Protein AF-A0A9C7Q8B1-F1 (afdb_monomer_lite)

pLDDT: mean 93.81, std 4.8, range [69.81, 98.0]

Radius of gyration: 10.52 Å; chains: 1; bounding box: 25×24×20 Å

Sequence (56 aa):
MFKAQISDGEQIECAEYEIEGPGVRLFDEDGDFLAFVPFSHLLWVGQVDENGRTLW

Structure (mmCIF, N/CA/C/O backbone):
data_AF-A0A9C7Q8B1-F1
#
_entry.id   AF-A0A9C7Q8B1-F1
#
loop_
_atom_site.group_PDB
_atom_site.id
_atom_site.type_symbol
_atom_site.label_atom_id
_atom_site.label_alt_id
_atom_site.label_comp_id
_atom_site.label_asym_id
_atom_site.label_entity_id
_atom_site.label_seq_id
_atom_site.pdbx_PDB_ins_code
_atom_site.Cartn_x
_atom_site.Cartn_y
_atom_site.Cartn_z
_atom_site.occupancy
_atom_site.B_iso_or_equiv
_atom_site.auth_seq_id
_atom_site.auth_comp_id
_atom_site.auth_asym_id
_atom_site.auth_atom_id
_atom_site.pdbx_PDB_model_num
ATOM 1 N N . MET A 1 1 ? 12.313 1.521 -1.342 1.00 91.75 1 MET A N 1
ATOM 2 C CA . MET A 1 1 ? 11.043 1.302 -2.052 1.00 91.75 1 MET A CA 1
ATOM 3 C C . MET A 1 1 ? 10.293 0.161 -1.386 1.00 91.75 1 MET A C 1
ATOM 5 O O . MET A 1 1 ? 10.917 -0.800 -0.932 1.00 91.75 1 MET A O 1
ATOM 9 N N . PHE A 1 2 ? 8.980 0.299 -1.279 1.00 95.56 2 PHE A N 1
ATOM 10 C CA . PHE A 1 2 ? 8.063 -0.683 -0.716 1.00 95.56 2 PHE A CA 1
ATOM 11 C C . PHE A 1 2 ? 7.072 -1.135 -1.782 1.00 95.56 2 PHE A C 1
ATOM 13 O O . PHE A 1 2 ? 6.927 -0.513 -2.834 1.00 95.56 2 PHE A O 1
ATOM 20 N N . LYS A 1 3 ? 6.381 -2.234 -1.498 1.00 96.06 3 LYS A N 1
ATOM 21 C CA . LYS A 1 3 ? 5.316 -2.743 -2.352 1.00 96.06 3 LYS A CA 1
ATOM 22 C C . LYS A 1 3 ? 4.173 -3.281 -1.512 1.00 96.06 3 LYS A C 1
ATOM 24 O O . LYS A 1 3 ? 4.410 -4.051 -0.583 1.00 96.06 3 LYS A O 1
ATOM 29 N N . ALA A 1 4 ? 2.949 -2.907 -1.866 1.00 95.69 4 ALA A N 1
ATOM 30 C CA . ALA A 1 4 ? 1.721 -3.477 -1.336 1.00 95.69 4 ALA A CA 1
ATOM 31 C C . ALA A 1 4 ? 1.178 -4.538 -2.304 1.00 95.69 4 ALA A C 1
ATOM 33 O O . ALA A 1 4 ? 1.000 -4.276 -3.492 1.00 95.69 4 ALA A O 1
ATOM 34 N N . GLN A 1 5 ? 0.910 -5.737 -1.791 1.00 95.00 5 GLN A N 1
ATOM 35 C CA . GLN A 1 5 ? 0.250 -6.823 -2.509 1.00 95.00 5 GLN A CA 1
ATOM 36 C C . GLN A 1 5 ? -1.213 -6.894 -2.074 1.00 95.00 5 GLN A C 1
ATOM 38 O O . GLN A 1 5 ? -1.509 -7.098 -0.892 1.00 95.00 5 GLN A O 1
ATOM 43 N N . ILE A 1 6 ? -2.119 -6.781 -3.040 1.00 94.56 6 ILE A N 1
ATOM 44 C CA . ILE A 1 6 ? -3.563 -6.799 -2.823 1.00 94.56 6 ILE A CA 1
ATOM 45 C C . ILE A 1 6 ? -4.125 -8.175 -3.206 1.00 94.56 6 ILE A C 1
ATOM 47 O O . ILE A 1 6 ? -3.579 -8.892 -4.050 1.00 94.56 6 I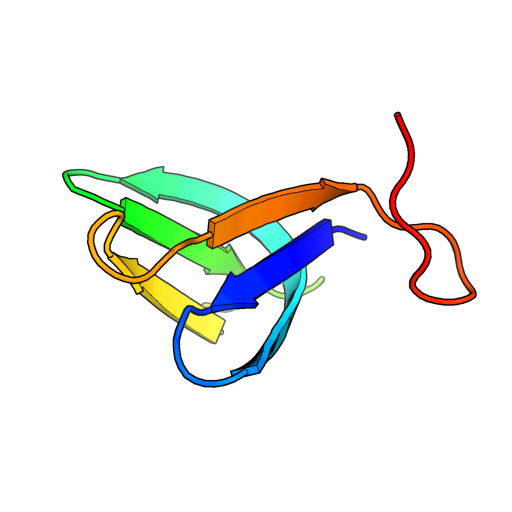LE A O 1
ATOM 51 N N . SER A 1 7 ? -5.195 -8.577 -2.519 1.00 92.19 7 SER A N 1
ATOM 52 C CA . SER A 1 7 ? -5.864 -9.880 -2.650 1.00 92.19 7 SER A CA 1
ATOM 53 C C . SER A 1 7 ? -6.451 -10.190 -4.033 1.00 92.19 7 SER A C 1
ATOM 55 O O . SER A 1 7 ? -6.670 -11.359 -4.343 1.00 92.19 7 SER A O 1
ATOM 57 N N . ASP A 1 8 ? -6.683 -9.178 -4.865 1.00 88.81 8 ASP A N 1
ATOM 58 C CA . ASP A 1 8 ? -7.140 -9.310 -6.255 1.00 88.81 8 ASP A CA 1
ATOM 59 C C . ASP A 1 8 ? -5.993 -9.555 -7.253 1.00 88.81 8 ASP A C 1
ATOM 61 O O . ASP A 1 8 ? -6.236 -9.787 -8.438 1.00 88.81 8 ASP A O 1
ATOM 65 N N . GLY A 1 9 ? -4.749 -9.562 -6.766 1.00 87.06 9 GLY A N 1
ATOM 66 C CA . GLY A 1 9 ? -3.540 -9.752 -7.558 1.00 87.06 9 GLY A CA 1
ATOM 67 C C . GLY A 1 9 ? -2.833 -8.450 -7.932 1.00 87.06 9 GLY A C 1
ATOM 68 O O . GLY A 1 9 ? -1.703 -8.522 -8.422 1.00 87.06 9 GLY A O 1
ATOM 69 N N . GLU A 1 10 ? -3.430 -7.283 -7.666 1.00 92.69 10 GLU A N 1
ATOM 70 C CA . GLU A 1 10 ? -2.790 -5.992 -7.905 1.00 92.69 10 GLU A CA 1
ATOM 71 C C . GLU A 1 10 ? -1.580 -5.789 -6.979 1.00 92.69 10 GLU A C 1
ATOM 73 O O . GLU A 1 10 ? -1.543 -6.232 -5.824 1.00 92.69 10 GLU A O 1
ATOM 78 N N . GLN A 1 11 ? -0.554 -5.137 -7.523 1.00 93.44 11 GLN A N 1
ATOM 79 C CA . GLN A 1 11 ? 0.659 -4.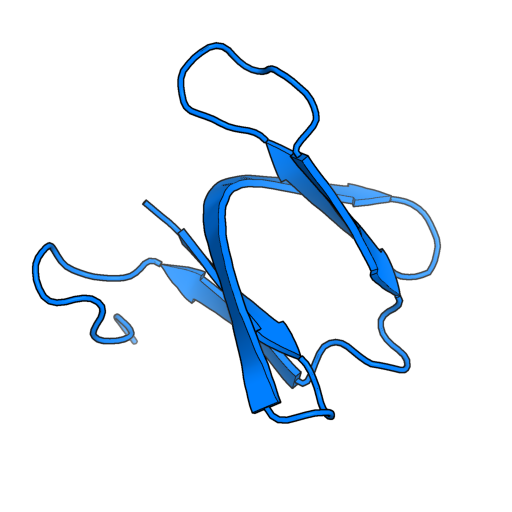753 -6.814 1.00 93.44 11 GLN A CA 1
ATOM 80 C C . GLN A 1 11 ? 0.866 -3.256 -6.984 1.00 93.44 11 GLN A C 1
ATOM 82 O O . GLN A 1 11 ? 0.910 -2.772 -8.113 1.00 93.44 11 GLN A O 1
ATOM 87 N N . ILE A 1 12 ? 1.022 -2.549 -5.867 1.00 94.12 12 ILE A N 1
ATOM 88 C CA . ILE A 1 12 ? 1.262 -1.106 -5.856 1.00 94.12 12 ILE A CA 1
ATOM 89 C C . ILE A 1 12 ? 2.643 -0.860 -5.260 1.00 94.12 12 ILE A C 1
ATOM 91 O O . ILE A 1 12 ? 2.890 -1.191 -4.100 1.00 94.12 12 ILE A O 1
ATOM 95 N N . GLU A 1 13 ? 3.545 -0.300 -6.057 1.00 94.88 13 GLU A N 1
ATOM 96 C CA . GLU A 1 13 ? 4.842 0.178 -5.580 1.00 94.88 13 GLU A CA 1
ATOM 97 C C . GLU A 1 13 ? 4.683 1.558 -4.943 1.00 94.88 13 GLU A C 1
ATOM 99 O O . GLU A 1 13 ? 3.911 2.391 -5.417 1.00 94.88 13 GLU A O 1
ATOM 104 N N . CYS A 1 14 ? 5.396 1.791 -3.845 1.00 95.69 14 CYS A N 1
ATOM 105 C CA . CYS A 1 14 ? 5.375 3.066 -3.142 1.00 95.69 14 CYS A CA 1
ATOM 106 C C . CYS A 1 14 ? 6.739 3.383 -2.520 1.00 95.69 14 CYS A C 1
ATOM 108 O O . CYS A 1 14 ? 7.557 2.494 -2.250 1.00 95.69 14 CYS A O 1
ATOM 110 N N . ALA A 1 15 ? 7.007 4.664 -2.295 1.00 96.62 15 ALA A N 1
ATOM 111 C CA . ALA A 1 15 ? 8.219 5.099 -1.612 1.00 96.62 15 ALA A CA 1
ATOM 112 C C . ALA A 1 15 ? 8.073 4.994 -0.092 1.00 96.62 15 ALA A C 1
ATOM 114 O O . ALA A 1 15 ? 9.033 4.625 0.585 1.00 96.62 15 ALA A O 1
ATOM 115 N N . GLU A 1 16 ? 6.864 5.239 0.418 1.00 96.81 16 GLU A N 1
ATOM 116 C CA . GLU A 1 16 ? 6.519 5.193 1.837 1.00 96.81 16 GLU A CA 1
ATOM 117 C C . GLU A 1 16 ? 5.106 4.625 2.046 1.00 96.81 16 GLU A C 1
ATOM 119 O O . GLU A 1 16 ? 4.261 4.633 1.142 1.00 96.81 16 GLU A O 1
ATOM 124 N N . TYR A 1 17 ? 4.851 4.091 3.243 1.00 96.62 17 TYR A N 1
ATOM 125 C CA . TYR A 1 17 ? 3.508 3.743 3.682 1.00 96.62 17 TYR A CA 1
ATOM 126 C C . TYR A 1 17 ? 3.286 4.114 5.148 1.00 96.62 17 TYR A C 1
ATOM 128 O O . TYR A 1 17 ? 4.173 3.966 5.987 1.00 96.62 17 TYR A O 1
ATOM 136 N N . GLU A 1 18 ? 2.059 4.511 5.466 1.00 97.06 18 GLU A N 1
ATOM 137 C CA . GLU A 1 18 ? 1.621 4.791 6.830 1.00 97.06 18 GLU A CA 1
ATOM 138 C C . GLU A 1 18 ? 0.448 3.887 7.201 1.00 97.06 18 GLU A C 1
ATOM 140 O O . GLU A 1 18 ? -0.446 3.639 6.391 1.00 97.06 18 GLU A O 1
ATOM 145 N N . ILE A 1 19 ? 0.427 3.398 8.442 1.00 96.19 19 ILE A N 1
ATOM 146 C CA . ILE A 1 19 ? -0.738 2.686 8.974 1.00 96.19 19 ILE A CA 1
ATOM 147 C C . ILE A 1 19 ? -1.760 3.727 9.428 1.00 96.19 19 ILE A C 1
ATOM 149 O O . ILE A 1 19 ? -1.501 4.489 10.358 1.00 96.19 19 ILE A O 1
ATOM 153 N N . GLU A 1 20 ? -2.942 3.716 8.815 1.00 94.31 20 GLU A N 1
ATOM 154 C CA . GLU A 1 20 ? -4.038 4.616 9.166 1.00 94.31 20 GLU A CA 1
ATOM 155 C C . GLU A 1 20 ? -5.345 3.827 9.291 1.00 94.31 20 GLU A C 1
ATOM 157 O O . GLU A 1 20 ? -5.842 3.228 8.335 1.00 94.31 20 GLU A O 1
ATOM 162 N N . GLY A 1 21 ? -5.919 3.824 10.496 1.00 94.19 21 GLY A N 1
ATOM 163 C CA . GLY A 1 21 ? -7.191 3.156 10.765 1.00 94.19 21 GLY A CA 1
ATOM 164 C C . GLY A 1 21 ? -7.162 1.661 10.398 1.00 94.19 21 GLY A C 1
ATOM 165 O O . GLY A 1 21 ? -6.320 0.929 10.921 1.00 94.19 21 GLY A O 1
ATOM 166 N N . PRO A 1 22 ? -8.089 1.172 9.548 1.00 95.88 22 PRO A N 1
ATOM 167 C CA . PRO A 1 22 ? -8.179 -0.237 9.173 1.00 95.88 22 PRO A CA 1
ATOM 168 C C . PRO A 1 22 ? -7.338 -0.594 7.934 1.00 95.88 22 PRO A C 1
ATOM 170 O O . PRO A 1 22 ? -7.687 -1.543 7.230 1.00 95.88 22 PRO A O 1
ATOM 173 N N . GLY A 1 23 ? -6.280 0.154 7.615 1.00 96.94 23 GLY A N 1
ATOM 174 C CA . GLY A 1 23 ? -5.460 -0.117 6.437 1.00 96.94 23 GLY A CA 1
ATOM 175 C C . GLY A 1 23 ? -4.145 0.650 6.404 1.00 96.94 23 GLY A C 1
ATOM 176 O O . GLY A 1 23 ? -3.627 1.091 7.432 1.00 96.94 23 GLY A O 1
ATOM 177 N N . VAL A 1 24 ? -3.610 0.791 5.194 1.00 97.44 24 VAL A N 1
ATOM 178 C CA . VAL A 1 24 ? -2.373 1.523 4.916 1.00 97.44 24 VAL A CA 1
ATOM 179 C C . 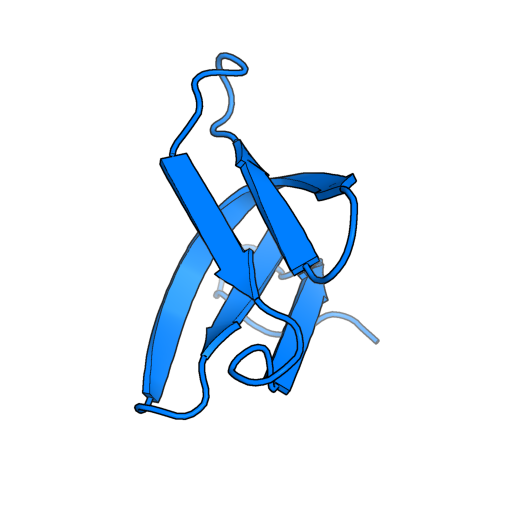VAL A 1 24 ? -2.592 2.577 3.842 1.00 97.44 24 VAL A C 1
ATOM 181 O O . VAL A 1 24 ? -3.309 2.342 2.868 1.00 97.44 24 VAL A O 1
ATOM 184 N N . ARG A 1 25 ? -1.965 3.738 4.007 1.00 97.94 25 ARG A N 1
ATOM 185 C CA . ARG A 1 25 ? -1.842 4.769 2.974 1.00 97.94 25 ARG A CA 1
ATOM 186 C C . ARG A 1 25 ? -0.483 4.634 2.315 1.00 97.94 25 ARG A C 1
ATOM 188 O O . ARG A 1 25 ? 0.505 4.432 3.011 1.00 97.94 25 ARG A O 1
ATOM 195 N N . LEU A 1 26 ? -0.454 4.711 0.993 1.00 97.44 26 LEU A N 1
ATOM 196 C CA . LEU A 1 26 ? 0.746 4.585 0.176 1.00 97.44 26 LEU A CA 1
ATOM 197 C C . LEU A 1 26 ? 1.081 5.944 -0.433 1.00 97.44 26 LEU A C 1
ATOM 199 O O . LEU A 1 26 ? 0.174 6.649 -0.888 1.00 97.44 26 LEU A O 1
ATOM 203 N N . PHE A 1 27 ? 2.368 6.272 -0.466 1.00 98.00 27 PHE A N 1
ATOM 204 C CA . PHE A 1 27 ? 2.875 7.546 -0.968 1.00 98.00 27 PHE A CA 1
ATOM 205 C C . PHE A 1 27 ? 4.036 7.332 -1.941 1.00 98.00 27 PHE A C 1
ATOM 207 O O . PHE A 1 27 ? 4.774 6.347 -1.823 1.00 98.00 27 PHE A O 1
ATOM 214 N N . ASP A 1 28 ? 4.188 8.226 -2.913 1.00 96.75 28 ASP A N 1
ATOM 215 C CA . ASP A 1 28 ? 5.343 8.236 -3.814 1.00 96.75 28 ASP A CA 1
ATOM 216 C C . ASP A 1 28 ? 6.558 8.962 -3.211 1.00 96.75 28 ASP A C 1
ATOM 218 O O . ASP A 1 28 ? 6.568 9.320 -2.033 1.00 96.75 28 ASP A O 1
ATOM 222 N N . GLU A 1 29 ? 7.623 9.114 -4.004 1.00 95.81 29 GLU A N 1
ATOM 223 C CA . GLU A 1 29 ? 8.890 9.717 -3.566 1.00 95.81 29 GLU A CA 1
ATOM 224 C C . GLU A 1 29 ? 8.769 11.210 -3.229 1.00 95.81 29 GLU A C 1
ATOM 226 O O . GLU A 1 29 ? 9.572 11.716 -2.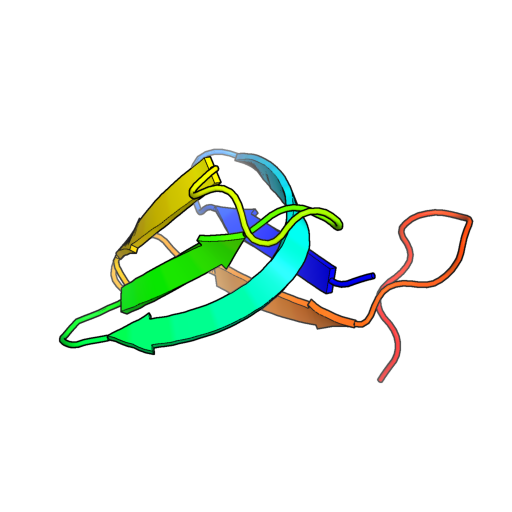443 1.00 95.81 29 GLU A O 1
ATOM 231 N N . ASP A 1 30 ? 7.765 11.896 -3.779 1.00 96.94 30 ASP A N 1
ATOM 232 C CA . ASP A 1 30 ? 7.476 13.305 -3.504 1.00 96.94 30 ASP A CA 1
ATOM 233 C C . ASP A 1 30 ? 6.563 13.472 -2.270 1.00 96.94 30 ASP A C 1
ATOM 235 O O . ASP A 1 30 ? 6.338 14.590 -1.795 1.00 96.94 30 ASP A O 1
ATOM 239 N N . GLY A 1 31 ? 6.081 12.358 -1.704 1.00 95.56 31 GLY A N 1
ATOM 240 C CA . GLY A 1 31 ? 5.134 12.331 -0.592 1.00 95.56 31 GLY A CA 1
ATOM 241 C C . GLY A 1 31 ? 3.680 12.508 -1.034 1.00 95.56 31 GLY A C 1
ATOM 242 O O . GLY A 1 31 ? 2.804 12.728 -0.190 1.00 95.56 31 GLY A O 1
ATOM 243 N N . ASP A 1 32 ? 3.400 12.407 -2.334 1.00 97.50 32 ASP A N 1
ATOM 244 C CA . ASP A 1 32 ? 2.047 12.492 -2.859 1.00 97.50 32 ASP A CA 1
ATOM 245 C C . ASP A 1 32 ? 1.287 11.188 -2.595 1.00 97.50 32 ASP A C 1
ATOM 247 O O . ASP A 1 32 ? 1.811 10.073 -2.655 1.00 97.50 32 ASP A O 1
ATOM 251 N N . PHE A 1 3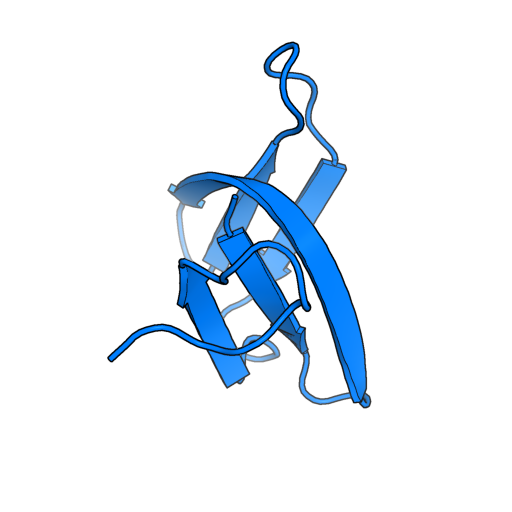3 ? 0.006 11.330 -2.256 1.00 96.88 33 PHE A N 1
ATOM 252 C CA . PHE A 1 33 ? -0.853 10.196 -1.939 1.00 96.88 33 PHE A CA 1
ATOM 253 C C . PHE A 1 33 ? -1.180 9.384 -3.196 1.00 96.88 33 PHE A C 1
ATOM 255 O O . PHE A 1 33 ? -1.820 9.887 -4.119 1.00 96.88 33 PHE A O 1
ATOM 262 N N . LEU A 1 34 ? -0.825 8.098 -3.175 1.00 96.00 34 LEU A N 1
ATOM 263 C CA . LEU A 1 34 ? -1.109 7.157 -4.255 1.00 96.00 34 LEU A CA 1
ATOM 264 C C . LEU A 1 34 ? -2.442 6.438 -4.039 1.00 96.00 34 LEU A C 1
ATOM 266 O O . LEU A 1 34 ? -3.322 6.459 -4.899 1.00 96.00 34 LEU A O 1
ATOM 270 N N . ALA A 1 35 ? -2.585 5.770 -2.892 1.00 95.75 35 ALA A N 1
ATOM 271 C CA . ALA A 1 35 ? -3.725 4.903 -2.617 1.00 95.75 35 ALA A CA 1
ATOM 272 C C . ALA A 1 35 ? -3.903 4.612 -1.123 1.00 95.75 35 ALA A C 1
ATOM 274 O O . ALA A 1 35 ? -2.962 4.675 -0.332 1.00 95.75 35 ALA A O 1
ATOM 275 N N . PHE A 1 36 ? -5.123 4.222 -0.749 1.00 96.50 36 PHE A N 1
ATOM 276 C CA . PHE A 1 36 ? -5.423 3.609 0.542 1.00 96.50 36 PHE A CA 1
ATOM 277 C C . PHE A 1 36 ? -5.811 2.145 0.329 1.00 96.50 36 PHE A C 1
ATOM 279 O O . PHE A 1 36 ? -6.737 1.859 -0.431 1.00 96.50 36 PHE A O 1
ATOM 286 N N . VAL A 1 37 ? -5.132 1.229 1.021 1.00 96.38 37 VAL A N 1
ATOM 287 C CA . VAL A 1 37 ? -5.384 -0.214 0.945 1.00 96.38 37 VAL A CA 1
ATOM 288 C C . VAL A 1 37 ? -5.917 -0.717 2.293 1.00 96.38 37 VAL A C 1
ATOM 290 O O . VAL A 1 37 ? -5.175 -0.731 3.279 1.00 96.38 37 VAL A O 1
ATOM 293 N N . PRO A 1 38 ? -7.185 -1.164 2.372 1.00 97.00 38 PRO A N 1
ATOM 294 C CA . PRO A 1 38 ? -7.740 -1.749 3.591 1.00 97.00 38 PRO A CA 1
ATOM 295 C C . PRO A 1 38 ? -7.059 -3.076 3.954 1.00 97.00 38 PRO A C 1
ATOM 297 O O . PRO A 1 38 ? -6.786 -3.893 3.075 1.00 97.00 38 PRO A O 1
ATOM 300 N N . PHE A 1 39 ? -6.897 -3.374 5.246 1.00 96.12 39 PHE A N 1
ATOM 301 C CA . PHE A 1 39 ? -6.348 -4.656 5.715 1.00 96.12 39 PHE A CA 1
ATOM 302 C C . PHE A 1 39 ? -7.176 -5.873 5.295 1.00 96.12 39 PHE A C 1
ATOM 304 O O . PHE A 1 39 ? -6.639 -6.970 5.196 1.00 96.12 39 PHE A O 1
ATOM 311 N N . SER A 1 40 ? -8.469 -5.699 5.008 1.00 96.25 40 SER A N 1
ATOM 312 C CA . SER A 1 40 ? -9.305 -6.773 4.459 1.00 96.25 40 SER A CA 1
ATOM 313 C C . SER A 1 40 ? -8.870 -7.224 3.062 1.00 96.25 40 SER A C 1
ATOM 315 O O . SER A 1 40 ? -9.227 -8.325 2.651 1.00 96.25 40 SER A O 1
ATOM 317 N N . HIS A 1 41 ? -8.121 -6.384 2.344 1.00 95.56 41 HIS A N 1
ATOM 318 C CA . HIS A 1 41 ? -7.615 -6.653 1.000 1.00 95.56 41 HIS A CA 1
ATOM 319 C C . HIS A 1 41 ? -6.085 -6.689 0.925 1.00 95.56 41 HIS A C 1
ATOM 321 O O . HIS A 1 41 ? -5.548 -7.228 -0.042 1.00 95.56 41 HIS A O 1
ATOM 327 N N . LEU A 1 42 ? -5.379 -6.138 1.918 1.00 95.75 42 LEU A N 1
ATOM 328 C CA . LEU A 1 42 ? -3.922 -6.135 1.974 1.00 95.75 42 LEU A CA 1
ATOM 329 C C . LEU A 1 42 ? -3.397 -7.518 2.372 1.00 95.75 42 LEU A C 1
ATOM 331 O O . LEU A 1 42 ? -3.561 -7.951 3.511 1.00 95.75 42 LEU A O 1
ATOM 335 N N . LEU A 1 43 ? -2.719 -8.192 1.445 1.00 94.75 43 LEU A N 1
ATOM 336 C CA . LEU A 1 43 ? -2.021 -9.442 1.743 1.00 94.75 43 LEU A CA 1
ATOM 337 C C . LEU A 1 43 ? -0.681 -9.175 2.427 1.00 94.75 43 LEU A C 1
ATOM 339 O O . LEU A 1 43 ? -0.293 -9.901 3.340 1.00 94.75 43 LEU A O 1
ATOM 343 N N . TRP A 1 44 ? 0.033 -8.149 1.967 1.00 93.56 44 TRP A N 1
ATOM 344 C CA . TRP A 1 44 ? 1.358 -7.806 2.467 1.00 93.56 44 TRP A CA 1
ATOM 345 C C . TRP A 1 44 ? 1.752 -6.387 2.046 1.00 93.56 44 TRP A C 1
ATOM 347 O O . TRP A 1 44 ? 1.400 -5.954 0.952 1.00 93.56 44 TRP A O 1
ATOM 357 N N . VAL A 1 45 ? 2.515 -5.689 2.888 1.00 95.25 45 VAL A N 1
ATOM 358 C CA . VAL A 1 45 ? 3.274 -4.488 2.517 1.00 95.25 45 VAL A CA 1
ATOM 359 C C . VAL A 1 45 ? 4.670 -4.591 3.118 1.00 95.25 45 VAL A C 1
ATOM 361 O O . VAL A 1 45 ? 4.817 -4.990 4.274 1.00 95.25 45 VAL A O 1
ATOM 364 N N . GLY A 1 46 ? 5.699 -4.263 2.345 1.00 94.94 46 GLY A N 1
ATOM 365 C CA . GLY A 1 46 ? 7.066 -4.285 2.852 1.00 94.94 46 GLY A CA 1
ATOM 366 C C . GLY A 1 46 ? 8.109 -3.932 1.805 1.00 94.94 46 GLY A C 1
ATOM 367 O O . GLY A 1 46 ? 7.786 -3.569 0.673 1.00 94.94 46 GLY A O 1
ATOM 368 N N . GLN A 1 47 ? 9.372 -3.967 2.224 1.00 95.44 47 GLN A N 1
ATOM 369 C CA . GLN A 1 47 ? 10.483 -3.472 1.421 1.00 95.44 47 GLN A CA 1
ATOM 370 C C . GLN A 1 47 ? 10.788 -4.420 0.256 1.00 95.44 47 GLN A C 1
ATOM 372 O O . GLN A 1 47 ? 10.730 -5.646 0.395 1.00 95.44 47 GLN A O 1
ATOM 377 N N . VAL A 1 48 ? 11.137 -3.838 -0.889 1.00 94.06 48 VAL A N 1
ATOM 378 C CA . VAL A 1 48 ? 11.565 -4.572 -2.083 1.00 94.06 48 VAL A CA 1
ATOM 379 C C . VAL A 1 48 ? 12.938 -4.105 -2.563 1.00 94.06 48 VAL A C 1
ATOM 381 O O . VAL A 1 48 ? 13.351 -2.977 -2.283 1.00 94.06 48 VAL A O 1
ATOM 384 N N . ASP A 1 49 ? 13.654 -4.989 -3.259 1.00 92.31 49 ASP A N 1
ATOM 385 C CA . ASP A 1 49 ? 14.872 -4.646 -3.997 1.00 92.31 49 ASP A CA 1
ATOM 386 C C . ASP A 1 49 ? 14.557 -3.962 -5.342 1.00 92.31 49 ASP A C 1
ATOM 388 O O . ASP A 1 49 ? 13.401 -3.842 -5.746 1.00 92.31 49 ASP A O 1
ATOM 392 N N . GLU A 1 50 ? 15.598 -3.544 -6.066 1.00 87.25 50 GLU A N 1
ATOM 393 C CA . GLU A 1 50 ? 15.485 -2.907 -7.393 1.00 87.25 50 GLU A CA 1
ATOM 394 C C . GLU A 1 50 ? 14.852 -3.814 -8.468 1.00 87.25 50 GLU A C 1
ATOM 396 O O . GLU A 1 50 ? 14.500 -3.347 -9.547 1.00 87.25 50 GLU A O 1
ATOM 401 N N . ASN A 1 51 ? 14.698 -5.113 -8.193 1.00 86.06 51 ASN A N 1
ATOM 402 C CA . ASN A 1 51 ? 14.045 -6.081 -9.072 1.00 86.06 51 ASN A CA 1
ATOM 403 C C . ASN A 1 51 ? 12.617 -6.418 -8.599 1.00 86.06 51 ASN A C 1
ATOM 405 O O . ASN A 1 51 ? 12.031 -7.400 -9.068 1.00 86.06 51 ASN A O 1
ATOM 409 N N . GLY A 1 52 ? 12.073 -5.666 -7.637 1.00 82.31 52 GLY A N 1
ATOM 410 C CA . GLY A 1 52 ? 10.734 -5.863 -7.083 1.00 82.31 52 GLY A CA 1
ATOM 411 C C . GLY A 1 52 ? 10.595 -7.097 -6.182 1.00 82.31 52 GLY A C 1
ATOM 412 O O . GLY A 1 52 ? 9.467 -7.529 -5.900 1.00 82.31 52 GLY A O 1
ATOM 413 N N . ARG A 1 53 ? 11.709 -7.697 -5.738 1.00 86.69 53 ARG A N 1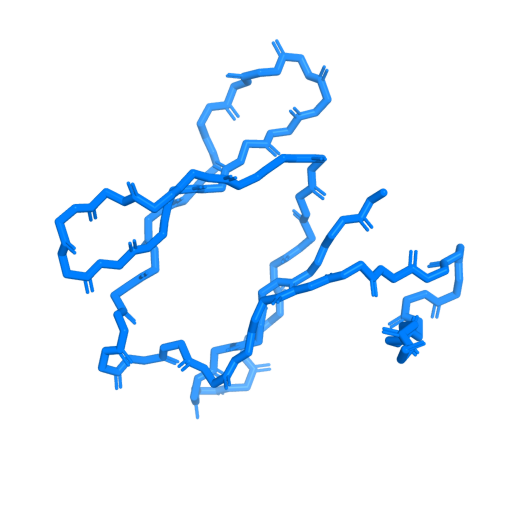
ATOM 414 C CA . ARG A 1 53 ? 11.717 -8.863 -4.841 1.00 86.69 53 ARG A CA 1
ATOM 415 C C . ARG A 1 53 ? 11.611 -8.419 -3.394 1.00 86.69 53 ARG A C 1
ATOM 417 O O . ARG A 1 53 ? 12.330 -7.526 -2.962 1.00 86.69 53 ARG A O 1
ATOM 424 N N . THR A 1 54 ? 10.758 -9.094 -2.634 1.00 86.94 54 THR A N 1
ATOM 425 C CA . THR A 1 54 ? 10.615 -8.871 -1.194 1.00 86.94 54 THR A CA 1
ATOM 426 C C . THR A 1 54 ? 11.924 -9.133 -0.453 1.00 86.94 54 THR A C 1
ATOM 428 O O . THR A 1 54 ? 12.543 -10.187 -0.624 1.00 86.94 54 THR A O 1
ATOM 431 N N . LEU A 1 55 ? 12.302 -8.185 0.401 1.00 86.12 55 LEU A N 1
ATOM 432 C CA . LEU A 1 55 ? 13.374 -8.335 1.378 1.00 86.12 55 LEU A CA 1
ATOM 433 C C . LEU A 1 55 ? 12.773 -8.863 2.695 1.00 86.12 55 LEU A C 1
ATOM 435 O O . LEU A 1 55 ? 11.738 -8.360 3.134 1.00 86.12 55 LEU A O 1
ATOM 439 N N . TRP A 1 56 ? 13.388 -9.902 3.272 1.00 69.81 56 TRP A N 1
ATOM 440 C CA . TRP A 1 56 ? 12.958 -10.567 4.515 1.00 69.81 56 TRP A CA 1
ATOM 441 C C . TRP A 1 56 ? 13.732 -10.067 5.730 1.00 69.81 56 TRP A C 1
ATOM 443 O O . TRP A 1 56 ? 14.960 -9.861 5.587 1.00 69.81 56 TRP A O 1
#

Secondary structure (DSSP, 8-state):
-EEEEETTS-EEEESEEEEETTEEEEE-TT--EEEEEETTTEEEEEEB-TTSPBP-

Foldseek 3Di:
DKWWAWQVRDIDDAPDWDDDDQFIWGAHPVRHTDDTDGPVTTPDMADADPVRHGDD